Protein AF-A0AAF0HVH5-F1 (afdb_monomer_lite)

Secondary structure (DSSP, 8-state):
--HHHHHHHHHHHHHHHHHHHHHHHT-GGGHHHHHHHHHHHHHHHHHHHHHHHHHHHHHHHTS---

pLDDT: mean 71.37, std 8.31, range [49.34, 83.5]

Sequence (66 aa):
MPMRSRLVRISFMAAAASLLLTAIIVDDGILPLALTLMFATLAYEAAYQVAIRMQDIGENGATTPV

Radius of gyration: 17.44 Å; chains: 1; bounding box: 41×22×48 Å

Foldseek 3Di:
DCPVVVVVLVVLQVVLVVQCVCCVPPHVVSNVVSVVSVVVSVVVVVVVVVVVVVVVCVVVVVPDDD

Structure (mmCIF, N/CA/C/O backbone):
data_AF-A0AAF0HVH5-F1
#
_entry.id   AF-A0AAF0HVH5-F1
#
loop_
_atom_site.group_PDB
_atom_site.id
_atom_site.type_symbol
_atom_site.label_atom_id
_atom_site.label_alt_id
_atom_site.label_comp_id
_atom_site.label_asym_id
_atom_site.label_entity_id
_atom_site.label_seq_id
_atom_site.pdbx_PDB_ins_code
_atom_site.Cartn_x
_atom_site.Cartn_y
_atom_site.Cartn_z
_atom_site.occupancy
_atom_site.B_iso_or_equiv
_atom_site.auth_seq_id
_atom_site.auth_comp_id
_atom_site.auth_asym_id
_atom_site.auth_atom_id
_atom_site.pdbx_PDB_model_num
ATOM 1 N N . MET A 1 1 ? 3.813 12.448 -18.398 1.00 49.34 1 MET A N 1
ATOM 2 C CA . MET A 1 1 ? 2.878 13.070 -17.426 1.00 49.34 1 MET A CA 1
ATOM 3 C C . MET A 1 1 ? 2.973 12.372 -16.055 1.00 49.34 1 MET A C 1
ATOM 5 O O . MET A 1 1 ? 2.155 11.508 -15.773 1.00 49.34 1 MET A O 1
ATOM 9 N N . PRO A 1 2 ? 3.956 12.692 -15.188 1.00 59.53 2 PRO A N 1
ATOM 10 C CA . PRO A 1 2 ? 4.170 11.956 -13.927 1.00 59.53 2 PRO A CA 1
ATOM 11 C C . PRO A 1 2 ? 3.372 12.489 -12.716 1.00 59.53 2 PRO A C 1
ATOM 13 O O . PRO A 1 2 ? 3.240 11.805 -11.704 1.00 59.53 2 PRO A O 1
ATOM 16 N N . MET A 1 3 ? 2.826 13.706 -12.796 1.00 56.66 3 MET A N 1
ATOM 17 C CA . MET A 1 3 ? 2.288 14.424 -11.629 1.00 56.66 3 MET A CA 1
ATOM 18 C C . MET A 1 3 ? 0.968 13.836 -11.097 1.00 56.66 3 MET A C 1
ATOM 20 O O . MET A 1 3 ? 0.783 13.733 -9.888 1.00 56.66 3 MET A O 1
ATOM 24 N N . ARG A 1 4 ? 0.089 13.358 -11.992 1.00 62.19 4 ARG A N 1
ATOM 25 C CA . ARG A 1 4 ? -1.156 12.657 -11.622 1.00 62.19 4 ARG A CA 1
ATOM 26 C C . ARG A 1 4 ? -0.890 11.329 -10.904 1.00 62.19 4 ARG A C 1
ATOM 28 O O . ARG A 1 4 ? -1.545 11.047 -9.910 1.00 62.19 4 ARG A O 1
ATOM 35 N N . SER A 1 5 ? 0.099 10.557 -11.362 1.00 65.00 5 SER A N 1
ATOM 36 C CA . SER A 1 5 ? 0.476 9.277 -10.739 1.00 65.00 5 SER A CA 1
ATOM 37 C C . SER A 1 5 ? 1.019 9.473 -9.316 1.00 65.00 5 SER A C 1
ATOM 39 O O . SER A 1 5 ? 0.642 8.752 -8.393 1.00 65.00 5 SER A O 1
ATOM 41 N N . ARG A 1 6 ? 1.827 10.523 -9.099 1.00 66.12 6 ARG A N 1
ATOM 42 C CA . ARG A 1 6 ? 2.335 10.874 -7.762 1.00 66.12 6 ARG A CA 1
ATOM 43 C C . ARG A 1 6 ? 1.227 11.277 -6.790 1.00 66.12 6 ARG A C 1
ATOM 45 O O . ARG A 1 6 ? 1.254 10.835 -5.647 1.00 66.12 6 ARG A O 1
ATOM 52 N N . LEU A 1 7 ? 0.258 12.082 -7.234 1.00 73.31 7 LEU A N 1
ATOM 53 C CA . LEU A 1 7 ? -0.864 12.492 -6.383 1.00 73.31 7 LEU A CA 1
ATOM 54 C C . LEU A 1 7 ? -1.710 11.293 -5.951 1.00 73.31 7 LEU A C 1
ATOM 56 O O . LEU A 1 7 ? -1.980 11.161 -4.763 1.00 73.31 7 LEU A O 1
ATOM 60 N N . VAL A 1 8 ? -2.033 10.389 -6.883 1.00 74.75 8 VAL A N 1
ATOM 61 C CA . VAL A 1 8 ? -2.782 9.158 -6.582 1.00 74.75 8 VAL A CA 1
ATOM 62 C C . VAL A 1 8 ? -2.037 8.302 -5.554 1.00 74.75 8 VAL A C 1
ATOM 64 O O . VAL A 1 8 ? -2.637 7.870 -4.572 1.00 74.75 8 VAL A O 1
ATOM 67 N N . ARG A 1 9 ? -0.716 8.137 -5.710 1.00 68.12 9 ARG A N 1
ATOM 68 C CA . ARG A 1 9 ? 0.147 7.445 -4.736 1.00 68.12 9 ARG A CA 1
ATOM 69 C C . ARG A 1 9 ? 0.058 8.036 -3.333 1.00 68.12 9 ARG A C 1
ATOM 71 O O . ARG A 1 9 ? -0.143 7.294 -2.377 1.00 68.12 9 ARG A O 1
ATOM 78 N N . ILE A 1 10 ? 0.212 9.355 -3.213 1.00 76.38 10 ILE A N 1
ATOM 79 C CA . ILE A 1 10 ? 0.200 10.043 -1.916 1.00 76.38 10 ILE A CA 1
ATOM 80 C C . ILE A 1 10 ? -1.176 9.907 -1.264 1.00 76.38 10 ILE A C 1
ATOM 82 O O . ILE A 1 10 ? -1.256 9.557 -0.090 1.00 76.38 10 ILE A O 1
ATOM 86 N N . SER A 1 11 ? -2.258 10.106 -2.025 1.00 75.81 11 SER A N 1
ATOM 87 C CA . SER A 1 11 ? -3.617 9.933 -1.504 1.00 75.81 11 SER A CA 1
ATOM 88 C C . SER A 1 11 ? -3.893 8.499 -1.0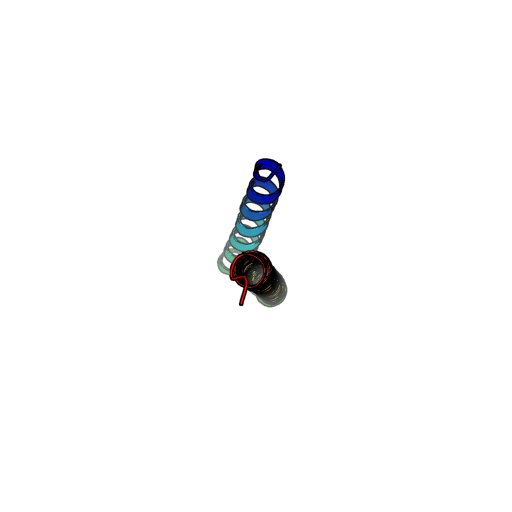51 1.00 75.81 11 SER A C 1
ATOM 90 O O . SER A 1 11 ? -4.542 8.294 -0.030 1.00 75.81 11 SER A O 1
ATOM 92 N N . PHE A 1 12 ? -3.362 7.504 -1.764 1.00 75.69 12 PHE A N 1
ATOM 93 C CA . PHE A 1 12 ? -3.571 6.101 -1.426 1.00 75.69 12 PHE A CA 1
ATOM 94 C C . PHE A 1 12 ? -2.754 5.685 -0.187 1.00 75.69 12 PHE A C 1
ATOM 96 O O . PHE A 1 12 ? -3.273 4.993 0.685 1.00 75.69 12 PHE A O 1
ATOM 103 N N . MET A 1 13 ? -1.515 6.175 -0.045 1.00 75.75 13 MET A N 1
ATOM 104 C CA . MET A 1 13 ? -0.721 6.001 1.181 1.00 75.75 13 MET A CA 1
ATOM 105 C C . MET A 1 13 ? -1.362 6.691 2.391 1.00 75.75 13 MET A C 1
ATOM 107 O O . MET A 1 13 ? -1.406 6.108 3.472 1.00 75.75 13 MET A O 1
ATOM 111 N N . ALA A 1 14 ? -1.896 7.902 2.213 1.00 76.88 14 ALA A N 1
ATOM 112 C CA . ALA A 1 14 ? -2.593 8.623 3.274 1.00 76.88 14 ALA A CA 1
ATOM 113 C C . ALA A 1 14 ? -3.853 7.874 3.739 1.00 76.88 14 ALA A C 1
ATOM 115 O O . ALA A 1 14 ? -4.065 7.730 4.940 1.00 76.88 14 ALA A O 1
ATOM 116 N N . ALA A 1 15 ? -4.643 7.327 2.809 1.00 76.31 15 ALA A N 1
ATOM 117 C CA . ALA A 1 15 ? -5.821 6.525 3.137 1.00 76.31 15 ALA A CA 1
ATOM 118 C C . ALA A 1 15 ? -5.464 5.254 3.929 1.00 76.31 15 ALA A C 1
ATOM 120 O O . ALA A 1 15 ? -6.120 4.946 4.924 1.00 76.31 15 ALA A O 1
ATOM 121 N N . ALA A 1 16 ? -4.398 4.549 3.531 1.00 73.81 16 ALA A N 1
ATOM 122 C CA . ALA A 1 16 ? -3.911 3.372 4.251 1.00 73.81 16 ALA A CA 1
ATOM 123 C C . ALA A 1 16 ? -3.428 3.721 5.672 1.00 73.81 16 ALA A C 1
ATOM 125 O O . ALA A 1 16 ? -3.758 3.015 6.623 1.00 73.81 16 ALA A O 1
ATOM 126 N N . ALA A 1 17 ? -2.709 4.837 5.834 1.00 76.00 17 ALA A N 1
ATOM 127 C CA . ALA A 1 17 ? -2.250 5.309 7.140 1.00 76.00 17 ALA A CA 1
ATOM 128 C C . ALA A 1 17 ? -3.413 5.723 8.057 1.00 76.00 17 ALA A C 1
ATOM 130 O O . ALA A 1 17 ? -3.416 5.368 9.235 1.00 76.00 17 ALA A O 1
ATOM 131 N N . SER A 1 18 ? -4.423 6.423 7.527 1.00 77.81 18 SER A N 1
ATOM 132 C CA . SER A 1 18 ? -5.621 6.794 8.288 1.00 77.81 18 SER A CA 1
ATOM 133 C C . SER A 1 18 ? -6.414 5.573 8.749 1.00 77.81 18 SER A C 1
ATOM 135 O O . SER A 1 18 ? -6.814 5.536 9.906 1.00 77.81 18 SER A O 1
ATOM 137 N N . LEU A 1 19 ? -6.585 4.553 7.899 1.00 73.25 19 LEU A N 1
ATOM 138 C CA . LEU A 1 19 ? -7.251 3.298 8.276 1.00 73.25 19 LEU A CA 1
ATOM 139 C C . LEU A 1 19 ? -6.506 2.544 9.381 1.00 73.25 19 LEU A C 1
ATOM 141 O O . LEU A 1 19 ? -7.139 2.000 10.281 1.00 73.25 19 LEU A O 1
ATOM 145 N N . LEU A 1 20 ? -5.172 2.549 9.344 1.00 74.69 20 LEU A N 1
ATOM 146 C CA . LEU A 1 20 ? -4.331 1.983 10.402 1.00 74.69 20 LEU A CA 1
ATOM 147 C C . LEU A 1 20 ? -4.502 2.729 11.726 1.00 74.69 20 LEU A C 1
ATOM 149 O O . LEU A 1 20 ? -4.666 2.103 12.767 1.00 74.69 20 LEU A O 1
ATOM 153 N N . LEU A 1 21 ? -4.521 4.061 11.682 1.00 77.31 21 LEU A N 1
ATOM 154 C CA . LEU A 1 21 ? -4.774 4.903 12.852 1.00 77.31 21 LEU A CA 1
ATOM 155 C C . LEU A 1 21 ? -6.172 4.659 13.434 1.00 77.31 21 LEU A C 1
ATOM 157 O O . LEU A 1 21 ? -6.313 4.536 14.646 1.00 77.31 21 LEU A O 1
ATOM 161 N N . THR A 1 22 ? -7.193 4.535 12.583 1.00 74.44 22 THR A N 1
ATOM 162 C CA . THR A 1 22 ? -8.553 4.181 13.010 1.00 74.44 22 THR A CA 1
ATOM 163 C C . THR A 1 22 ? -8.604 2.791 13.638 1.00 74.44 22 THR A C 1
ATOM 165 O O . THR A 1 22 ? -9.235 2.639 14.677 1.00 74.44 22 THR A O 1
ATOM 168 N N . ALA A 1 23 ? -7.914 1.801 13.069 1.00 70.38 23 ALA A N 1
ATOM 169 C CA . ALA A 1 23 ? -7.844 0.460 13.645 1.00 70.38 23 ALA A CA 1
ATOM 170 C C . ALA A 1 23 ? -7.156 0.453 15.024 1.00 70.38 23 ALA A C 1
ATOM 172 O O . ALA A 1 23 ? -7.641 -0.197 15.939 1.00 70.38 23 ALA A O 1
ATOM 173 N N . ILE A 1 24 ? -6.081 1.229 15.204 1.00 72.50 24 ILE A N 1
ATOM 174 C CA . ILE A 1 24 ? -5.373 1.338 16.493 1.00 72.50 24 ILE A CA 1
ATOM 175 C C . ILE A 1 24 ? -6.217 2.066 17.554 1.00 72.50 24 ILE A C 1
ATOM 177 O O . ILE A 1 24 ? -6.163 1.712 18.728 1.00 72.50 24 ILE A O 1
ATOM 181 N N . ILE A 1 25 ? -6.954 3.115 17.167 1.00 73.00 25 ILE A N 1
ATOM 182 C CA . ILE A 1 25 ? -7.702 3.965 18.111 1.00 73.00 25 ILE A CA 1
ATOM 183 C C . ILE A 1 25 ? -9.066 3.368 18.475 1.00 73.00 25 ILE A C 1
ATOM 185 O O . ILE A 1 25 ? -9.514 3.539 19.607 1.00 73.00 25 ILE A O 1
ATOM 189 N N . VAL A 1 26 ? -9.759 2.757 17.511 1.00 69.31 26 VAL A N 1
ATOM 190 C CA . VAL A 1 26 ? -11.191 2.453 17.634 1.00 69.31 26 VAL A CA 1
ATOM 191 C C . VAL A 1 26 ? -11.451 0.970 17.868 1.00 69.31 26 VAL A C 1
ATOM 193 O O . VAL A 1 26 ? -12.204 0.655 18.785 1.00 69.31 26 VAL A O 1
ATOM 196 N N . ASP A 1 27 ? -10.891 0.072 17.046 1.00 65.69 27 ASP A N 1
ATOM 197 C CA . ASP A 1 27 ? -11.257 -1.350 17.094 1.00 65.69 27 ASP A CA 1
ATOM 198 C C . ASP A 1 27 ? -10.276 -2.271 16.331 1.00 65.69 27 ASP A C 1
ATOM 200 O O . ASP A 1 27 ? -9.974 -2.044 15.151 1.00 65.69 27 ASP A O 1
ATOM 204 N N . ASP A 1 28 ? -9.859 -3.375 16.965 1.00 63.53 28 ASP A N 1
ATOM 205 C CA . ASP A 1 28 ? -8.948 -4.385 16.393 1.00 63.53 28 ASP A CA 1
ATOM 206 C C . ASP A 1 28 ? -9.564 -5.123 15.189 1.00 63.53 28 ASP A C 1
ATOM 208 O O . ASP A 1 28 ? -8.845 -5.664 14.347 1.00 63.53 28 ASP A O 1
ATOM 212 N N . GLY A 1 29 ? -10.896 -5.120 15.048 1.00 69.31 29 GLY A N 1
ATOM 213 C CA . GLY A 1 29 ? -11.596 -5.794 13.947 1.00 69.31 29 GLY A CA 1
ATOM 214 C C . GLY A 1 29 ? -11.229 -5.275 12.548 1.00 69.31 29 GLY A C 1
ATOM 215 O O . GLY A 1 29 ? -11.361 -6.001 11.561 1.00 69.31 29 GLY A O 1
ATOM 216 N N . ILE A 1 30 ? -10.726 -4.040 12.450 1.00 70.56 30 ILE A N 1
ATOM 217 C CA . ILE A 1 30 ? -10.330 -3.392 11.186 1.00 70.56 30 ILE A CA 1
ATOM 218 C C . ILE A 1 30 ? -8.813 -3.514 10.952 1.00 70.56 30 ILE A C 1
ATOM 220 O O . ILE A 1 30 ? -8.332 -3.317 9.833 1.00 70.56 30 ILE A O 1
ATOM 224 N N . LEU A 1 31 ? -8.048 -3.912 11.973 1.00 73.56 31 LEU A N 1
ATOM 225 C CA . LEU A 1 31 ? -6.595 -4.073 11.913 1.00 73.56 31 LEU A CA 1
ATOM 226 C C . LEU A 1 31 ? -6.129 -4.998 10.768 1.00 73.56 31 LEU A C 1
ATOM 228 O O . LEU A 1 31 ? -5.209 -4.606 10.043 1.00 73.56 31 LEU A O 1
ATOM 232 N N . PRO A 1 32 ? -6.762 -6.167 10.506 1.00 76.56 32 PRO A N 1
ATOM 233 C CA . PRO A 1 32 ? -6.354 -7.037 9.402 1.00 76.56 32 PRO A CA 1
ATOM 234 C C . PRO A 1 32 ? -6.570 -6.373 8.039 1.00 76.56 32 PRO A C 1
ATOM 236 O O . PRO A 1 32 ? -5.734 -6.491 7.142 1.00 76.56 32 PRO A O 1
ATOM 239 N N . LEU A 1 33 ? -7.675 -5.637 7.883 1.00 76.88 33 LEU A N 1
ATOM 240 C CA . LEU A 1 33 ? -8.000 -4.910 6.657 1.00 76.88 33 LEU A CA 1
ATOM 241 C C . LEU A 1 33 ? -6.989 -3.780 6.410 1.00 76.88 33 LEU A C 1
ATOM 243 O O . LEU A 1 33 ? -6.472 -3.637 5.301 1.00 76.88 33 LEU A O 1
ATOM 247 N N . ALA A 1 34 ? -6.671 -3.011 7.453 1.00 74.06 34 ALA A N 1
ATOM 248 C CA . ALA A 1 34 ? -5.717 -1.912 7.386 1.00 74.06 34 ALA A CA 1
ATOM 249 C C . ALA A 1 34 ? -4.296 -2.409 7.066 1.00 74.06 34 ALA A C 1
ATOM 251 O O . ALA A 1 34 ? -3.635 -1.855 6.186 1.00 74.06 34 ALA A O 1
ATOM 252 N N . LEU A 1 35 ? -3.857 -3.509 7.690 1.00 77.75 35 LEU A N 1
ATOM 253 C CA . LEU A 1 35 ? -2.589 -4.170 7.365 1.00 77.75 35 LEU A CA 1
ATOM 254 C C . LEU A 1 35 ? -2.562 -4.664 5.915 1.00 77.75 35 LEU A C 1
ATOM 256 O O . LEU A 1 35 ? -1.580 -4.437 5.213 1.00 77.75 35 LEU A O 1
ATOM 260 N N . THR A 1 36 ? -3.643 -5.281 5.433 1.00 79.75 36 THR A N 1
ATOM 261 C CA . THR A 1 36 ? -3.732 -5.778 4.048 1.00 79.75 36 THR A CA 1
ATOM 262 C C . THR A 1 36 ? -3.602 -4.639 3.034 1.00 79.75 36 THR A C 1
ATOM 264 O O . THR A 1 36 ? -2.852 -4.753 2.063 1.00 79.75 36 THR A O 1
ATOM 267 N N . LEU A 1 37 ? -4.265 -3.504 3.279 1.00 77.38 37 LEU A N 1
ATOM 268 C CA . LEU A 1 37 ? -4.136 -2.298 2.452 1.00 77.38 37 LEU A CA 1
ATOM 269 C C . LEU A 1 37 ? -2.722 -1.706 2.499 1.00 77.38 37 LEU A C 1
ATOM 271 O O . LEU A 1 37 ? -2.215 -1.241 1.473 1.00 77.38 37 LEU A O 1
ATOM 275 N N . MET A 1 38 ? -2.064 -1.760 3.658 1.00 78.69 38 MET A N 1
ATOM 276 C CA . MET A 1 38 ? -0.685 -1.303 3.827 1.00 78.69 38 MET A CA 1
ATOM 277 C C . MET A 1 38 ? 0.314 -2.200 3.069 1.00 78.69 38 MET A C 1
ATOM 279 O O . MET A 1 38 ? 1.195 -1.710 2.362 1.00 78.69 38 MET A O 1
ATOM 283 N N . PHE A 1 39 ? 0.148 -3.524 3.134 1.00 79.19 39 PHE A N 1
ATOM 284 C CA . PHE A 1 39 ? 0.959 -4.459 2.351 1.00 79.19 39 PHE A CA 1
ATOM 285 C C . PHE A 1 39 ? 0.722 -4.306 0.848 1.00 79.19 39 PHE A C 1
ATOM 287 O O . PHE A 1 39 ? 1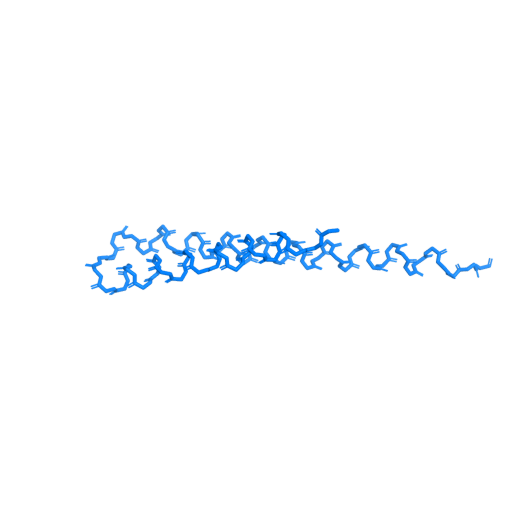.681 -4.312 0.078 1.00 79.19 39 PHE A O 1
ATOM 294 N N . ALA A 1 40 ? -0.527 -4.103 0.419 1.00 77.19 40 ALA A N 1
ATOM 295 C CA . ALA A 1 40 ? -0.852 -3.867 -0.985 1.00 77.19 40 ALA A CA 1
ATOM 296 C C . ALA A 1 40 ? -0.195 -2.584 -1.521 1.00 77.19 40 ALA A C 1
ATOM 298 O O . ALA A 1 40 ? 0.329 -2.572 -2.635 1.00 77.19 40 ALA A O 1
ATOM 299 N N . THR A 1 41 ? -0.160 -1.519 -0.716 1.00 78.44 41 THR A N 1
ATOM 300 C CA . THR A 1 41 ? 0.530 -0.269 -1.079 1.00 78.44 41 THR A CA 1
ATOM 301 C C . THR A 1 41 ? 2.035 -0.440 -1.185 1.00 78.44 41 THR A C 1
ATOM 303 O O . THR A 1 41 ? 2.633 0.032 -2.150 1.00 78.44 41 THR A O 1
ATOM 306 N N . LEU A 1 42 ? 2.648 -1.135 -0.229 1.00 79.00 42 LEU A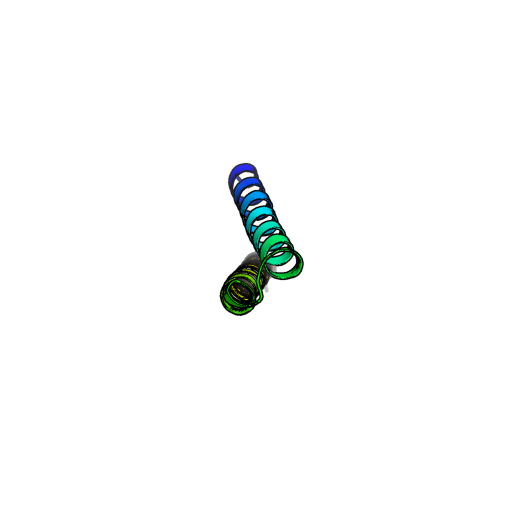 N 1
ATOM 307 C CA . LEU A 1 42 ? 4.075 -1.457 -0.259 1.00 79.00 42 LEU A CA 1
ATOM 308 C C . LEU A 1 42 ? 4.440 -2.323 -1.469 1.00 79.00 42 LEU A C 1
ATOM 310 O O . LEU A 1 42 ? 5.421 -2.031 -2.150 1.00 79.00 42 LEU A O 1
ATOM 314 N N . ALA A 1 43 ? 3.639 -3.346 -1.773 1.00 80.31 43 ALA A N 1
ATOM 315 C CA . ALA A 1 43 ? 3.846 -4.214 -2.929 1.00 80.31 43 ALA A CA 1
ATOM 316 C C . ALA A 1 43 ? 3.714 -3.447 -4.252 1.00 80.31 43 ALA A C 1
ATOM 318 O O . ALA A 1 43 ? 4.558 -3.603 -5.135 1.00 80.31 43 ALA A O 1
ATOM 319 N N . TYR A 1 44 ? 2.702 -2.579 -4.372 1.00 78.44 44 TYR A N 1
ATOM 320 C CA . TYR A 1 44 ? 2.544 -1.704 -5.532 1.00 78.44 44 TYR A CA 1
ATOM 321 C C . TYR A 1 44 ? 3.756 -0.784 -5.702 1.00 78.44 44 TYR A C 1
ATOM 323 O O . TYR A 1 44 ? 4.262 -0.627 -6.813 1.00 78.44 44 TYR A O 1
ATOM 331 N N . GLU A 1 45 ? 4.274 -0.222 -4.606 1.00 78.81 45 GLU A N 1
ATOM 332 C CA . GLU A 1 45 ? 5.461 0.621 -4.680 1.00 78.81 45 GLU A CA 1
ATOM 333 C C . GLU A 1 45 ? 6.728 -0.128 -5.063 1.00 78.81 45 GLU A C 1
ATOM 335 O O . GLU A 1 45 ? 7.503 0.351 -5.890 1.00 78.81 45 GLU A O 1
ATOM 340 N N . ALA A 1 46 ? 6.938 -1.307 -4.484 1.00 79.31 46 ALA A N 1
ATOM 341 C CA . ALA A 1 46 ? 8.067 -2.150 -4.832 1.00 79.31 46 ALA A CA 1
ATOM 342 C C . ALA A 1 46 ? 8.019 -2.524 -6.321 1.00 79.31 46 ALA A C 1
ATOM 344 O O . ALA A 1 46 ? 9.013 -2.359 -7.026 1.00 79.31 46 ALA A O 1
ATOM 345 N N . ALA A 1 47 ? 6.851 -2.934 -6.825 1.00 80.06 47 ALA A N 1
ATOM 346 C CA . ALA A 1 47 ? 6.652 -3.247 -8.237 1.00 80.06 47 ALA A CA 1
ATOM 347 C C . ALA A 1 47 ? 6.911 -2.032 -9.140 1.00 80.06 47 ALA A C 1
ATOM 349 O O . ALA A 1 47 ? 7.579 -2.156 -10.164 1.00 80.06 47 ALA A O 1
ATOM 350 N N . TYR A 1 48 ? 6.442 -0.847 -8.744 1.00 77.88 48 TYR A N 1
ATOM 351 C CA . TYR A 1 48 ? 6.671 0.388 -9.489 1.00 77.88 48 TYR A CA 1
ATOM 352 C C . TYR A 1 48 ? 8.156 0.778 -9.531 1.00 77.88 48 TYR A C 1
ATOM 354 O O . TYR A 1 48 ? 8.670 1.134 -10.590 1.00 77.88 48 TYR A O 1
ATOM 362 N N . GLN A 1 49 ? 8.880 0.665 -8.413 1.00 79.94 49 GLN A N 1
ATOM 363 C CA . GLN A 1 49 ? 10.325 0.916 -8.389 1.00 79.94 49 GLN A CA 1
ATOM 364 C C . GLN A 1 49 ? 11.105 -0.092 -9.233 1.00 79.94 49 GLN A C 1
ATOM 366 O O . GLN A 1 49 ? 12.051 0.292 -9.919 1.00 79.94 49 GLN A O 1
ATOM 371 N N . VAL A 1 50 ? 10.709 -1.368 -9.212 1.00 83.50 50 VAL A N 1
ATOM 372 C CA . VAL A 1 50 ? 11.301 -2.397 -10.077 1.00 83.50 50 VAL A CA 1
ATOM 373 C C . VAL A 1 50 ? 11.029 -2.083 -11.546 1.00 83.50 50 VAL A C 1
ATOM 375 O O . VAL A 1 50 ? 11.957 -2.143 -12.346 1.00 83.50 50 VAL A O 1
ATOM 378 N N . ALA A 1 51 ? 9.805 -1.686 -11.898 1.00 77.44 51 ALA A N 1
ATOM 379 C CA . ALA A 1 51 ? 9.446 -1.318 -13.264 1.00 77.44 51 ALA A CA 1
ATOM 380 C C . ALA A 1 51 ? 10.263 -0.121 -13.774 1.00 77.44 51 ALA A C 1
ATOM 382 O O . ALA A 1 51 ? 10.790 -0.184 -14.882 1.00 77.44 51 ALA A O 1
ATOM 383 N N . ILE A 1 52 ? 10.441 0.923 -12.953 1.00 80.88 52 ILE A N 1
ATOM 384 C CA . ILE A 1 52 ? 11.320 2.055 -13.292 1.00 80.88 52 ILE A CA 1
ATOM 385 C C . ILE A 1 52 ? 12.753 1.571 -13.515 1.00 80.88 52 ILE A C 1
ATOM 387 O O . ILE A 1 52 ? 13.340 1.870 -14.547 1.00 80.88 52 ILE A O 1
ATOM 391 N N . ARG A 1 53 ? 13.313 0.776 -12.594 1.00 76.88 53 ARG A N 1
ATOM 392 C CA . ARG A 1 53 ? 14.690 0.275 -12.738 1.00 76.88 53 ARG A CA 1
ATOM 393 C C . ARG A 1 53 ? 14.869 -0.607 -13.972 1.00 76.88 53 ARG A C 1
ATOM 395 O O . ARG A 1 53 ? 15.908 -0.538 -14.615 1.00 76.88 53 ARG A O 1
ATOM 402 N N . MET A 1 54 ? 13.886 -1.442 -14.307 1.00 74.62 54 MET A N 1
ATOM 403 C CA . MET A 1 54 ? 13.932 -2.264 -15.520 1.00 74.62 54 MET A CA 1
ATOM 404 C C . MET A 1 54 ? 13.855 -1.414 -16.788 1.00 74.62 54 MET A C 1
ATOM 406 O O . MET A 1 54 ? 14.553 -1.714 -17.754 1.00 74.62 54 MET A O 1
ATOM 410 N N . GLN A 1 55 ? 13.0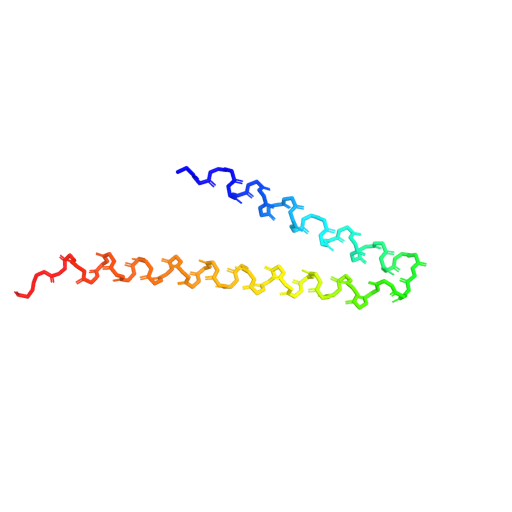56 -0.347 -16.777 1.00 73.69 55 GLN A N 1
ATOM 411 C CA . GLN A 1 55 ? 13.008 0.616 -17.871 1.00 73.69 55 GLN A CA 1
ATOM 412 C C . GLN A 1 55 ? 14.356 1.334 -18.038 1.00 73.69 55 GLN A C 1
ATOM 414 O O . GLN A 1 55 ? 14.878 1.362 -19.150 1.00 73.69 55 GLN A O 1
ATOM 419 N N . ASP A 1 56 ? 14.964 1.803 -16.944 1.00 65.75 56 ASP A N 1
ATOM 420 C CA . ASP A 1 56 ? 16.284 2.450 -16.965 1.00 65.75 56 ASP A CA 1
ATOM 421 C C . ASP A 1 56 ? 17.383 1.502 -17.487 1.00 65.75 56 ASP A C 1
ATOM 423 O O . ASP A 1 56 ? 18.275 1.918 -18.224 1.00 65.75 56 ASP A O 1
ATOM 427 N N . ILE A 1 57 ? 17.340 0.210 -17.135 1.00 64.44 57 ILE A N 1
ATOM 428 C CA . ILE A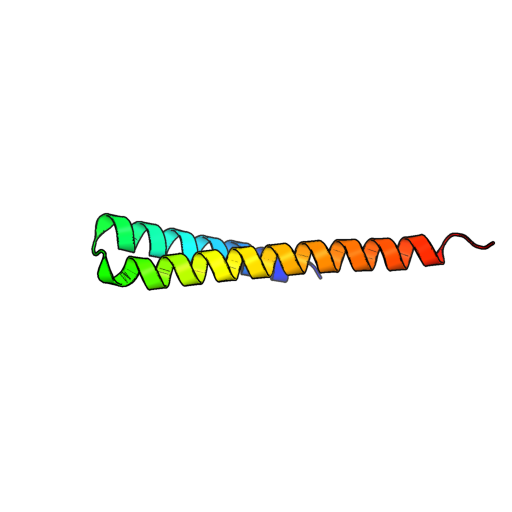 1 57 ? 18.289 -0.796 -17.648 1.00 64.44 57 ILE A CA 1
ATOM 429 C C . ILE A 1 57 ? 18.072 -1.044 -19.145 1.00 64.44 57 ILE A C 1
ATOM 431 O O . ILE A 1 57 ? 19.045 -1.137 -19.890 1.00 64.44 57 ILE A O 1
ATOM 435 N N . GLY A 1 58 ? 16.819 -1.142 -19.598 1.00 63.25 58 G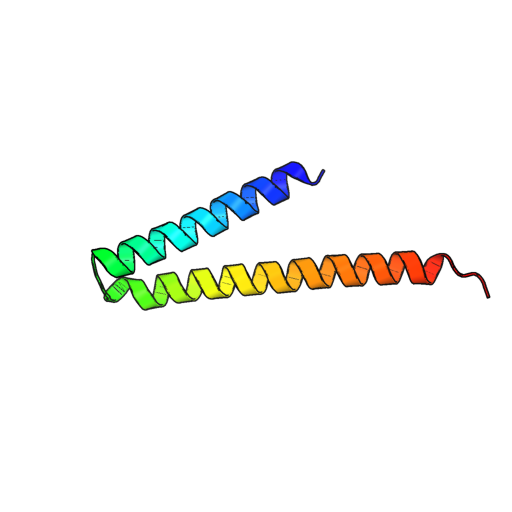LY A N 1
ATOM 436 C CA . GLY A 1 58 ? 16.500 -1.299 -21.018 1.00 63.25 58 GLY A CA 1
ATOM 437 C C . GLY A 1 58 ? 16.946 -0.101 -21.861 1.00 63.25 58 GLY A C 1
ATOM 438 O O . GLY A 1 58 ? 17.431 -0.278 -22.975 1.00 63.25 58 GLY A O 1
ATOM 439 N N . GLU A 1 59 ? 16.845 1.109 -21.311 1.00 59.12 59 GLU A N 1
ATOM 440 C CA . GLU A 1 59 ? 17.275 2.347 -21.966 1.00 59.12 59 GLU A CA 1
ATOM 441 C C . GLU A 1 59 ? 18.811 2.493 -21.986 1.00 59.12 59 GLU A C 1
ATOM 443 O O . GLU A 1 59 ? 19.395 2.851 -23.011 1.00 59.12 59 GLU A O 1
ATOM 448 N N . ASN A 1 60 ? 19.497 2.115 -20.901 1.00 59.22 60 ASN A N 1
ATOM 449 C CA . ASN A 1 60 ? 20.964 2.156 -20.816 1.00 59.22 60 ASN A CA 1
ATOM 450 C C . ASN A 1 60 ? 21.658 1.005 -21.568 1.00 59.22 60 ASN A C 1
ATOM 452 O O . ASN A 1 60 ? 22.769 1.177 -22.060 1.00 59.22 60 ASN A O 1
ATOM 456 N N . GLY A 1 61 ? 21.019 -0.160 -21.701 1.00 56.84 61 GLY A N 1
ATOM 457 C CA . GLY A 1 61 ? 21.532 -1.274 -22.507 1.00 56.84 61 GLY A CA 1
ATOM 458 C C . GLY A 1 61 ? 21.434 -1.037 -24.019 1.00 56.84 61 GLY A C 1
ATOM 459 O O . GLY A 1 61 ? 22.170 -1.652 -24.785 1.00 56.84 61 GLY A O 1
ATOM 460 N N . ALA A 1 62 ? 20.556 -0.130 -24.457 1.00 56.72 62 ALA A N 1
ATOM 461 C CA . ALA A 1 62 ? 20.383 0.231 -25.864 1.00 56.72 62 ALA A CA 1
ATOM 462 C C . ALA A 1 62 ? 21.373 1.308 -26.355 1.00 56.72 62 ALA A C 1
ATOM 464 O O . ALA A 1 62 ? 21.493 1.519 -27.560 1.00 56.72 62 ALA A O 1
ATOM 465 N N . THR A 1 63 ? 22.074 1.999 -25.447 1.00 56.62 63 THR A N 1
ATOM 466 C CA . THR A 1 63 ? 22.965 3.131 -25.772 1.00 56.62 63 THR A CA 1
ATOM 467 C C . THR A 1 63 ? 24.456 2.787 -25.774 1.00 56.62 63 THR A C 1
ATOM 469 O O . THR A 1 63 ? 25.265 3.635 -26.149 1.00 56.62 63 THR A O 1
ATOM 472 N N . THR A 1 64 ? 24.843 1.550 -25.450 1.00 55.31 64 THR A N 1
ATOM 473 C CA . THR A 1 64 ? 26.182 1.021 -25.757 1.00 55.31 64 THR A CA 1
ATOM 474 C C . THR A 1 64 ? 26.156 0.271 -27.094 1.00 55.31 64 THR A C 1
ATOM 476 O O . THR A 1 64 ? 25.734 -0.888 -27.113 1.00 55.31 64 THR A O 1
ATOM 479 N N . PRO A 1 65 ? 26.593 0.880 -28.214 1.00 50.00 65 PRO A N 1
ATOM 480 C CA . PRO A 1 65 ? 26.927 0.113 -29.401 1.00 50.00 65 PRO A CA 1
ATOM 481 C C . PRO A 1 65 ? 28.232 -0.638 -29.107 1.00 50.00 65 PRO A C 1
ATOM 483 O O . PRO A 1 65 ? 29.220 -0.028 -28.693 1.00 50.00 65 PRO A O 1
ATOM 486 N N . VAL A 1 66 ? 28.208 -1.961 -29.263 1.00 59.81 66 VAL A N 1
ATOM 487 C CA . VAL A 1 66 ? 29.427 -2.773 -29.407 1.00 59.81 66 VAL A CA 1
ATOM 488 C C . VAL A 1 66 ? 29.948 -2.604 -30.827 1.00 59.81 66 VAL A C 1
ATOM 490 O O . VAL A 1 66 ? 29.101 -2.622 -31.750 1.00 59.81 66 VAL A O 1
#